Protein AF-A0A3N7GC23-F1 (afdb_monomer_lite)

pLDDT: mean 81.62, std 17.65, range [43.09, 97.31]

Structure (mmCIF, N/CA/C/O backbone):
data_AF-A0A3N7GC23-F1
#
_entry.id   AF-A0A3N7GC23-F1
#
loop_
_atom_site.group_PDB
_atom_site.id
_atom_site.type_symbol
_atom_site.label_atom_id
_atom_site.label_alt_id
_atom_site.label_comp_id
_atom_site.label_asym_id
_atom_site.label_entity_id
_atom_site.label_seq_id
_atom_site.pdbx_PDB_ins_code
_atom_site.Cartn_x
_atom_site.Cartn_y
_atom_site.Cartn_z
_atom_site.occupancy
_atom_site.B_iso_or_equiv
_atom_site.auth_seq_id
_atom_site.auth_comp_id
_atom_site.auth_asym_id
_atom_site.auth_atom_id
_atom_site.pdbx_PDB_model_num
ATOM 1 N N . MET A 1 1 ? -6.711 -13.121 10.622 1.00 68.50 1 MET A N 1
ATOM 2 C CA . MET A 1 1 ? -6.015 -11.832 10.385 1.00 68.50 1 MET A CA 1
ATOM 3 C C . MET A 1 1 ? -6.660 -10.774 11.269 1.00 68.50 1 MET A C 1
ATOM 5 O O . MET A 1 1 ? -7.871 -10.852 11.424 1.00 68.50 1 MET A O 1
ATOM 9 N N . GLY A 1 2 ? -5.891 -9.854 11.863 1.00 83.62 2 GLY A N 1
ATOM 10 C CA . GLY A 1 2 ? -6.412 -8.803 12.748 1.00 83.62 2 GLY A CA 1
ATOM 11 C C . GLY A 1 2 ? -6.213 -7.377 12.216 1.00 83.62 2 GLY A C 1
ATOM 12 O O . GLY A 1 2 ? -5.555 -7.157 11.194 1.00 83.62 2 GLY A O 1
ATOM 13 N N . ILE A 1 3 ? -6.814 -6.404 12.910 1.00 87.88 3 ILE A N 1
ATOM 14 C CA . ILE A 1 3 ? -6.820 -4.968 12.562 1.00 87.88 3 ILE A CA 1
ATOM 15 C C . ILE A 1 3 ? -5.409 -4.366 12.489 1.00 87.88 3 ILE A C 1
ATOM 17 O O . ILE A 1 3 ? -5.151 -3.469 11.690 1.00 87.88 3 ILE A O 1
ATOM 21 N N . GLU A 1 4 ? -4.475 -4.909 13.267 1.00 89.88 4 GLU A N 1
ATOM 22 C CA . GLU A 1 4 ? -3.071 -4.507 13.344 1.00 89.88 4 GLU A CA 1
ATOM 23 C C . GLU A 1 4 ? -2.306 -4.714 12.029 1.00 89.88 4 GLU A C 1
ATOM 25 O O . GLU A 1 4 ? -1.248 -4.127 11.820 1.00 89.88 4 GLU A O 1
ATOM 30 N N . ARG A 1 5 ? -2.845 -5.530 11.116 1.00 89.94 5 ARG A N 1
ATOM 31 C CA . ARG A 1 5 ? -2.234 -5.826 9.814 1.00 89.94 5 ARG A CA 1
ATOM 32 C C . ARG A 1 5 ? -2.570 -4.799 8.738 1.00 89.94 5 ARG A C 1
ATOM 34 O O . ARG A 1 5 ? -1.853 -4.739 7.743 1.00 89.94 5 ARG A O 1
ATOM 41 N N . ILE A 1 6 ? -3.621 -4.000 8.923 1.00 92.75 6 ILE A N 1
ATOM 42 C CA . ILE A 1 6 ? -4.127 -3.097 7.882 1.00 92.75 6 ILE A CA 1
ATOM 43 C C . ILE A 1 6 ? -3.084 -2.027 7.537 1.00 92.75 6 ILE A C 1
ATOM 45 O O . ILE A 1 6 ? -2.678 -1.923 6.377 1.00 92.75 6 ILE A O 1
ATOM 49 N N . ARG A 1 7 ? -2.598 -1.298 8.551 1.00 92.62 7 ARG A N 1
ATOM 50 C CA . ARG A 1 7 ? -1.632 -0.204 8.381 1.00 92.62 7 ARG A CA 1
ATOM 51 C C . ARG A 1 7 ? -0.300 -0.678 7.777 1.00 92.62 7 ARG A C 1
ATOM 53 O O . ARG A 1 7 ? 0.085 -0.141 6.741 1.00 92.62 7 ARG A O 1
ATOM 60 N N . PRO A 1 8 ? 0.354 -1.745 8.290 1.00 93.56 8 PRO A N 1
ATOM 61 C CA . PRO A 1 8 ? 1.572 -2.271 7.670 1.00 93.56 8 PRO A CA 1
ATOM 62 C C . PRO A 1 8 ? 1.392 -2.705 6.209 1.00 93.56 8 PRO A C 1
ATOM 64 O O . PRO A 1 8 ? 2.281 -2.494 5.387 1.00 93.56 8 PRO A O 1
ATOM 67 N N . MET A 1 9 ? 0.244 -3.300 5.856 1.00 94.31 9 MET A N 1
ATOM 68 C CA . MET A 1 9 ? -0.037 -3.710 4.474 1.00 94.31 9 MET A CA 1
ATOM 69 C C . MET A 1 9 ? -0.219 -2.501 3.547 1.00 9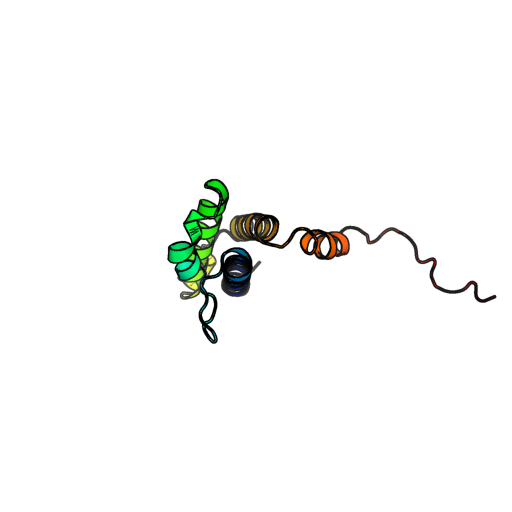4.31 9 MET A C 1
ATOM 71 O O . MET A 1 9 ? 0.226 -2.540 2.398 1.00 94.31 9 MET A O 1
ATOM 75 N N . ALA A 1 10 ? -0.857 -1.431 4.027 1.00 94.94 10 ALA A N 1
ATOM 76 C CA . ALA A 1 10 ? -1.004 -0.187 3.280 1.00 94.94 10 ALA A CA 1
ATOM 77 C C . ALA A 1 10 ? 0.344 0.527 3.086 1.00 94.94 10 ALA A C 1
ATOM 79 O O . ALA A 1 10 ? 0.667 0.908 1.957 1.00 94.94 10 ALA A O 1
ATOM 80 N N . ASP A 1 11 ? 1.155 0.621 4.143 1.00 93.69 11 ASP A N 1
ATOM 81 C CA . ASP A 1 11 ? 2.493 1.223 4.114 1.00 93.69 11 ASP A CA 1
ATOM 82 C C . ASP A 1 11 ? 3.433 0.468 3.154 1.00 93.69 11 ASP A C 1
ATOM 84 O O . ASP A 1 11 ? 4.156 1.081 2.360 1.00 93.69 11 ASP A O 1
ATOM 88 N N . GLU A 1 12 ? 3.383 -0.871 3.143 1.00 93.44 12 GLU A N 1
ATOM 89 C CA . GLU A 1 12 ? 4.151 -1.683 2.193 1.00 93.44 12 GLU A CA 1
ATOM 90 C C . GLU A 1 12 ? 3.760 -1.354 0.745 1.00 93.44 12 GLU A C 1
ATOM 92 O O . GLU A 1 12 ? 4.623 -1.070 -0.086 1.00 93.44 12 GLU A O 1
ATOM 97 N N . VAL A 1 13 ? 2.463 -1.325 0.423 1.00 94.69 13 VAL A N 1
ATOM 98 C CA . VAL A 1 13 ? 2.011 -0.970 -0.931 1.00 94.69 13 VAL A CA 1
ATOM 99 C C . VAL A 1 13 ? 2.411 0.463 -1.286 1.00 94.69 13 VAL A C 1
ATOM 101 O O . VAL A 1 13 ? 2.865 0.699 -2.407 1.00 94.69 13 VAL A O 1
ATOM 104 N N . ALA A 1 14 ? 2.296 1.414 -0.356 1.00 94.00 14 ALA A N 1
ATOM 105 C CA . ALA A 1 14 ? 2.684 2.804 -0.575 1.00 94.00 14 ALA A CA 1
ATOM 106 C C . ALA A 1 14 ? 4.183 2.933 -0.890 1.00 94.00 14 ALA A C 1
ATOM 108 O O . ALA A 1 14 ? 4.560 3.614 -1.849 1.00 94.00 14 ALA A O 1
ATOM 109 N N . SER A 1 15 ? 5.034 2.232 -0.136 1.00 91.06 15 SER A N 1
ATOM 110 C CA . SER A 1 15 ? 6.481 2.200 -0.372 1.00 91.06 15 SER A CA 1
ATOM 111 C C . SER A 1 15 ? 6.837 1.553 -1.713 1.00 91.06 15 SER A C 1
ATOM 113 O O . SER A 1 15 ? 7.660 2.089 -2.453 1.00 91.06 15 SER A O 1
ATOM 115 N N . LEU A 1 16 ? 6.156 0.470 -2.103 1.00 92.44 16 LEU A N 1
ATOM 116 C CA . LEU A 1 16 ? 6.342 -0.164 -3.409 1.00 92.44 16 LEU A CA 1
ATOM 117 C C . LEU A 1 16 ? 5.868 0.734 -4.560 1.00 92.44 16 LEU A C 1
ATOM 119 O O . LEU A 1 16 ? 6.536 0.827 -5.592 1.00 92.44 16 LEU A O 1
ATOM 123 N N . MET A 1 17 ? 4.743 1.434 -4.393 1.00 92.19 17 MET A N 1
ATOM 124 C CA . MET A 1 17 ? 4.288 2.442 -5.353 1.00 92.19 17 MET A CA 1
ATOM 125 C C . MET A 1 17 ? 5.315 3.563 -5.499 1.00 92.19 17 MET A C 1
ATOM 127 O O . MET A 1 17 ? 5.553 4.031 -6.610 1.00 92.19 17 MET A O 1
ATOM 131 N N . ALA A 1 18 ? 5.931 3.988 -4.399 1.00 91.31 18 ALA A N 1
ATOM 132 C CA . ALA A 1 18 ? 6.954 5.017 -4.422 1.00 91.31 18 ALA A CA 1
ATOM 133 C C . ALA A 1 18 ? 8.248 4.541 -5.077 1.00 91.31 18 ALA A C 1
ATOM 135 O O . ALA A 1 18 ? 8.819 5.274 -5.878 1.00 91.31 18 ALA A O 1
ATOM 136 N N . ALA A 1 19 ? 8.679 3.312 -4.795 1.00 88.81 19 ALA A N 1
ATOM 137 C CA . ALA A 1 19 ? 9.845 2.712 -5.427 1.00 88.81 19 ALA A CA 1
ATOM 138 C C . ALA A 1 19 ? 9.651 2.564 -6.944 1.00 88.81 19 ALA A C 1
ATOM 140 O O . ALA A 1 19 ? 10.566 2.835 -7.715 1.00 88.81 19 ALA A O 1
ATOM 141 N N . ARG A 1 20 ? 8.447 2.173 -7.384 1.00 88.00 20 ARG A N 1
ATOM 142 C CA . ARG A 1 20 ? 8.159 1.926 -8.803 1.00 88.00 20 ARG A CA 1
ATOM 143 C C . ARG A 1 20 ? 7.835 3.188 -9.601 1.00 88.00 20 ARG A C 1
ATOM 145 O O . ARG A 1 20 ? 8.232 3.293 -10.756 1.00 88.00 20 ARG A O 1
ATOM 152 N N . PHE A 1 21 ? 7.065 4.110 -9.029 1.00 89.81 21 PHE A N 1
ATOM 153 C CA . PHE A 1 21 ? 6.529 5.279 -9.742 1.00 89.81 21 PHE A CA 1
ATOM 154 C C . PHE A 1 21 ? 7.127 6.612 -9.274 1.00 89.81 21 PHE A C 1
ATOM 156 O O . PHE A 1 21 ? 6.790 7.666 -9.821 1.00 89.81 21 PHE A O 1
ATOM 163 N N . GLY A 1 22 ? 7.973 6.596 -8.244 1.00 86.94 22 GLY A N 1
ATOM 164 C CA . GLY A 1 22 ? 8.503 7.796 -7.606 1.00 86.94 22 GLY A CA 1
ATOM 165 C C . GLY A 1 22 ? 7.428 8.642 -6.915 1.00 86.94 22 GLY A C 1
ATOM 166 O O . GLY A 1 22 ? 6.245 8.306 -6.858 1.00 86.94 22 GLY A O 1
ATOM 167 N N . GLY A 1 23 ? 7.821 9.824 -6.435 1.00 78.69 23 GLY A N 1
ATOM 168 C CA . GLY A 1 23 ? 6.896 10.822 -5.876 1.00 78.69 23 GLY A CA 1
ATOM 169 C C . GLY A 1 23 ? 6.912 10.978 -4.354 1.00 78.69 23 GLY A C 1
ATOM 170 O O . GLY A 1 23 ? 6.154 11.808 -3.844 1.00 78.69 23 GLY A O 1
ATOM 171 N N . LEU A 1 24 ? 7.790 10.259 -3.648 1.00 78.81 24 LEU A N 1
ATOM 172 C CA . LEU A 1 24 ? 8.156 10.603 -2.273 1.00 78.81 24 LEU A CA 1
ATOM 173 C C . LEU A 1 24 ? 9.283 11.629 -2.264 1.00 78.81 24 LEU A C 1
ATOM 175 O O . LEU A 1 24 ? 10.239 11.533 -3.035 1.00 78.81 24 LEU A O 1
ATOM 179 N N . ARG A 1 25 ? 9.158 12.618 -1.379 1.00 73.44 25 ARG A N 1
ATOM 180 C CA . ARG A 1 25 ? 10.250 13.538 -1.050 1.00 73.44 25 ARG A CA 1
ATOM 181 C C . ARG A 1 25 ? 11.168 12.880 -0.018 1.00 73.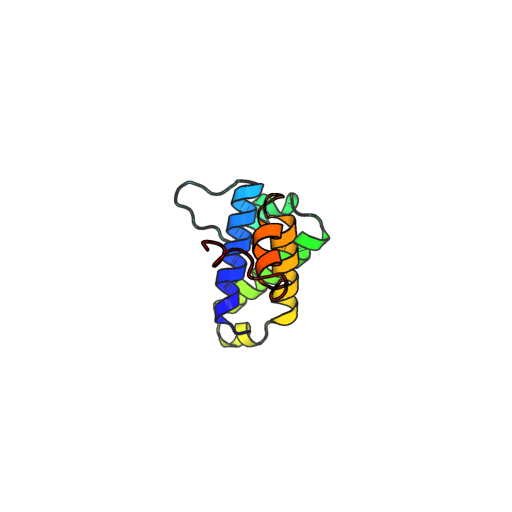44 25 ARG A C 1
ATOM 183 O O . ARG A 1 25 ? 10.730 12.025 0.749 1.00 73.44 25 ARG A O 1
ATOM 190 N N . ARG A 1 26 ? 12.440 13.284 0.017 1.00 70.25 26 ARG A N 1
ATOM 191 C CA . ARG A 1 26 ? 13.396 12.808 1.029 1.00 70.25 26 ARG A CA 1
ATOM 192 C C . ARG A 1 26 ? 12.836 13.090 2.433 1.00 70.25 26 ARG A C 1
ATOM 194 O O . ARG A 1 26 ? 12.423 14.214 2.696 1.00 70.25 26 ARG A O 1
ATOM 201 N N . GLY A 1 27 ? 12.789 12.067 3.290 1.00 72.00 27 GLY A N 1
ATOM 202 C CA . GLY A 1 27 ? 12.236 12.157 4.650 1.00 72.00 27 GLY A CA 1
ATOM 203 C C . GLY A 1 27 ? 10.706 12.077 4.753 1.00 72.00 27 GLY A C 1
ATOM 204 O O . GLY A 1 27 ? 10.172 12.207 5.848 1.00 72.00 27 GLY A O 1
ATOM 205 N N . GLN A 1 28 ? 9.985 11.868 3.646 1.00 75.88 28 GLN A N 1
ATOM 206 C CA . GLN A 1 28 ? 8.528 11.727 3.664 1.00 75.88 28 GLN A CA 1
ATOM 207 C C . GLN A 1 28 ? 8.115 10.253 3.778 1.00 75.88 28 GLN A C 1
ATOM 209 O O . GLN A 1 28 ? 8.489 9.440 2.933 1.00 75.88 28 GLN A O 1
ATOM 214 N N . GLN A 1 29 ? 7.297 9.933 4.786 1.00 76.38 29 GLN A N 1
ATOM 215 C CA . GLN A 1 29 ? 6.665 8.618 4.929 1.00 76.38 29 GLN A CA 1
ATOM 216 C C . GLN A 1 29 ? 5.721 8.356 3.744 1.00 76.38 29 GLN A C 1
ATOM 218 O O . GLN A 1 29 ? 4.987 9.251 3.308 1.00 76.38 29 GLN A O 1
ATOM 223 N N . ALA A 1 30 ? 5.739 7.131 3.221 1.00 80.38 30 ALA A N 1
ATOM 224 C CA . ALA A 1 30 ? 4.834 6.720 2.160 1.00 80.38 30 ALA A CA 1
ATOM 225 C C . ALA A 1 30 ? 3.427 6.491 2.721 1.00 80.38 30 ALA A C 1
ATOM 227 O O . ALA A 1 30 ? 3.223 5.567 3.494 1.00 80.38 30 ALA A O 1
ATOM 228 N N . ASP A 1 31 ? 2.470 7.316 2.305 1.00 90.69 31 ASP A N 1
ATOM 229 C CA . ASP A 1 31 ? 1.051 7.153 2.623 1.00 90.69 31 ASP A CA 1
ATOM 230 C C . ASP A 1 31 ? 0.288 6.662 1.383 1.00 90.69 31 ASP A C 1
ATOM 232 O O . ASP A 1 31 ? 0.441 7.219 0.286 1.00 90.69 31 ASP A O 1
ATOM 236 N N . LEU A 1 32 ? -0.521 5.610 1.539 1.00 91.75 32 LEU A N 1
ATOM 237 C CA . LEU A 1 32 ? -1.178 4.940 0.416 1.00 91.75 32 LEU A CA 1
ATOM 238 C C . LEU A 1 32 ? -2.186 5.858 -0.284 1.00 91.75 32 LEU A C 1
ATOM 240 O O . LEU A 1 32 ? -2.234 5.893 -1.517 1.00 91.75 32 LEU A O 1
ATOM 244 N N . GLU A 1 33 ? -2.954 6.642 0.472 1.00 94.12 33 GLU A N 1
ATOM 245 C CA . GLU A 1 33 ? -3.926 7.586 -0.084 1.00 94.12 33 GLU A CA 1
ATOM 246 C C . GLU A 1 33 ? -3.228 8.680 -0.908 1.00 94.12 33 GLU A C 1
ATOM 248 O O . GLU A 1 33 ? -3.581 8.940 -2.067 1.00 94.12 33 GLU A O 1
ATOM 253 N N . SER A 1 34 ? -2.157 9.257 -0.364 1.00 92.81 34 SER A N 1
ATOM 254 C CA . SER A 1 34 ? -1.318 10.243 -1.047 1.00 92.81 34 SER A CA 1
ATOM 255 C C . SER A 1 34 ? -0.672 9.688 -2.318 1.00 92.81 34 SER A C 1
ATOM 257 O O . SER A 1 34 ? -0.641 10.371 -3.351 1.00 92.81 34 SER A O 1
ATOM 259 N N . MET A 1 35 ? -0.172 8.451 -2.273 1.00 93.25 35 MET A N 1
ATOM 260 C CA . MET A 1 35 ? 0.413 7.771 -3.429 1.00 93.25 35 MET A CA 1
ATOM 261 C C . MET A 1 35 ? -0.634 7.452 -4.492 1.00 93.25 35 MET A C 1
ATOM 263 O O . MET A 1 35 ? -0.363 7.620 -5.681 1.00 93.25 35 MET A O 1
ATOM 267 N N . LEU A 1 36 ? -1.852 7.077 -4.107 1.00 94.44 36 LEU A N 1
ATOM 268 C CA . LEU A 1 36 ? -2.942 6.869 -5.058 1.00 94.44 36 LEU A CA 1
ATOM 269 C C . LEU A 1 36 ? -3.381 8.161 -5.730 1.00 94.44 36 LEU A C 1
ATOM 271 O O . LEU A 1 36 ? -3.600 8.164 -6.943 1.00 94.44 36 LEU A O 1
ATOM 275 N N . ARG A 1 37 ? -3.455 9.263 -4.982 1.00 92.88 37 ARG A N 1
ATOM 276 C CA . ARG A 1 37 ? -3.791 10.572 -5.547 1.00 92.88 37 ARG A CA 1
ATOM 277 C C . ARG A 1 37 ? -2.749 11.033 -6.566 1.00 92.88 37 ARG A C 1
ATOM 279 O O . ARG A 1 37 ? -3.113 11.498 -7.639 1.00 92.88 37 ARG A O 1
ATOM 286 N N . LYS A 1 38 ? -1.458 10.888 -6.249 1.00 91.44 38 LYS A N 1
ATOM 287 C CA . LYS A 1 38 ? -0.356 11.369 -7.103 1.00 91.44 38 LYS A CA 1
ATOM 288 C C . LYS A 1 38 ? -0.001 10.409 -8.242 1.00 91.44 38 LYS A C 1
ATOM 290 O O . LYS A 1 38 ? 0.378 10.850 -9.322 1.00 91.44 38 LYS A O 1
ATOM 295 N N . ARG A 1 39 ? -0.052 9.097 -7.988 1.00 92.19 39 ARG A N 1
ATOM 296 C CA . ARG A 1 39 ? 0.513 8.042 -8.853 1.00 92.19 39 ARG A CA 1
ATOM 297 C C . ARG A 1 39 ? -0.461 6.919 -9.196 1.00 92.19 39 ARG A C 1
ATOM 299 O O . ARG A 1 39 ? -0.114 6.041 -9.980 1.00 92.19 39 ARG A O 1
ATOM 306 N N . GLY A 1 40 ? -1.698 6.950 -8.703 1.00 92.00 40 GLY A N 1
ATOM 307 C CA . GLY A 1 40 ? -2.699 5.922 -9.006 1.00 92.00 40 GLY A CA 1
ATOM 308 C C . GLY A 1 40 ? -3.000 5.778 -10.502 1.00 92.00 40 GLY A C 1
ATOM 309 O O . GLY A 1 40 ? -3.396 4.699 -10.938 1.00 92.00 40 GLY A O 1
ATOM 310 N N . GLY A 1 41 ? -2.758 6.823 -11.305 1.00 93.75 41 GLY A N 1
ATOM 311 C CA . GLY A 1 41 ? -2.862 6.795 -12.768 1.00 93.75 41 GLY A CA 1
ATOM 312 C C . GLY A 1 41 ? -1.978 5.742 -13.450 1.00 93.75 41 GLY A C 1
ATOM 313 O O . GLY A 1 41 ? -2.397 5.175 -14.456 1.00 93.75 41 GLY A O 1
ATOM 314 N N . ALA A 1 42 ? -0.820 5.419 -12.866 1.00 92.31 42 ALA A N 1
ATOM 315 C CA . ALA A 1 42 ? 0.113 4.413 -13.384 1.00 92.31 42 ALA A CA 1
ATOM 316 C C . ALA A 1 42 ? -0.296 2.965 -13.046 1.00 92.31 42 ALA A C 1
ATOM 318 O O . ALA A 1 42 ? 0.268 2.009 -13.580 1.00 92.31 42 ALA A O 1
ATOM 319 N N . LEU A 1 43 ? -1.282 2.778 -12.158 1.00 93.88 43 LEU A N 1
ATOM 320 C CA . LEU A 1 43 ? -1.834 1.459 -11.862 1.00 93.88 43 LEU A CA 1
ATOM 321 C C . LEU A 1 43 ? -2.857 1.044 -12.931 1.00 93.88 43 LEU A C 1
ATOM 323 O O . LEU A 1 43 ? -3.742 1.847 -13.268 1.00 93.88 43 LEU A O 1
ATOM 327 N N . PRO A 1 44 ? -2.835 -0.230 -13.374 1.00 95.81 44 PRO A N 1
ATOM 328 C CA . PRO A 1 44 ? -3.913 -0.828 -14.148 1.00 95.81 44 PRO A CA 1
ATOM 329 C C .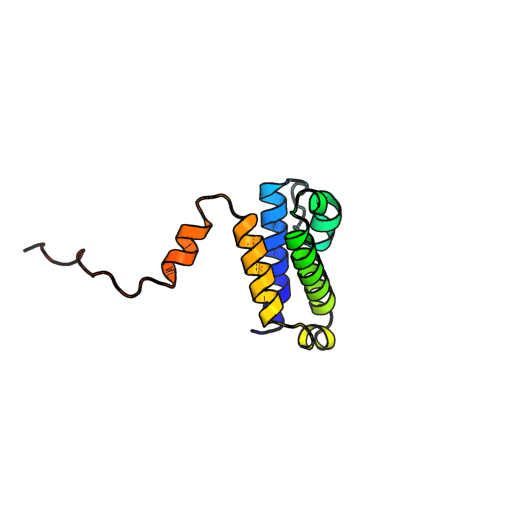 PRO A 1 44 ? -5.265 -0.644 -13.456 1.00 95.81 44 PRO A C 1
ATOM 331 O O . PRO A 1 44 ? -5.369 -0.684 -12.228 1.00 95.81 44 PRO A O 1
ATOM 334 N N . ARG A 1 45 ? -6.332 -0.485 -14.245 1.00 94.50 45 ARG A N 1
ATOM 335 C CA . ARG A 1 45 ? -7.664 -0.096 -13.743 1.00 94.50 45 ARG A CA 1
ATOM 336 C C . ARG A 1 45 ? -8.202 -1.023 -12.645 1.00 94.50 45 ARG A C 1
ATOM 338 O O . ARG A 1 45 ? -8.836 -0.545 -11.709 1.00 94.50 45 ARG A O 1
ATOM 345 N N . ARG A 1 46 ? -7.925 -2.329 -12.747 1.00 93.75 46 ARG A N 1
ATOM 346 C CA . ARG A 1 46 ? -8.299 -3.342 -11.743 1.00 93.75 46 ARG A CA 1
ATOM 347 C C . ARG A 1 46 ? -7.523 -3.157 -10.437 1.00 93.75 46 ARG A C 1
ATOM 349 O O . ARG A 1 46 ? -8.135 -3.004 -9.391 1.00 93.75 46 ARG A O 1
ATOM 356 N N . LEU A 1 47 ? -6.196 -3.055 -10.510 1.00 95.94 47 LEU A N 1
ATOM 357 C CA . LEU A 1 47 ? -5.337 -2.863 -9.335 1.00 95.94 47 LEU A CA 1
ATOM 358 C C . LEU A 1 47 ? -5.576 -1.518 -8.648 1.00 95.94 47 LEU A C 1
ATOM 360 O O . LEU A 1 47 ? -5.528 -1.425 -7.429 1.00 95.94 47 LEU A O 1
ATOM 364 N N . ARG A 1 48 ? -5.926 -0.479 -9.410 1.00 96.06 48 ARG A N 1
ATOM 365 C CA . ARG A 1 48 ? -6.327 0.812 -8.844 1.00 96.06 48 ARG A CA 1
ATOM 366 C C . ARG A 1 48 ? -7.567 0.695 -7.951 1.00 96.06 48 ARG A C 1
ATOM 368 O O . ARG A 1 48 ? -7.662 1.422 -6.969 1.00 96.06 48 ARG A O 1
ATOM 375 N N . ARG A 1 49 ? -8.517 -0.194 -8.275 1.00 96.62 49 ARG A N 1
ATOM 376 C CA . ARG A 1 49 ? -9.689 -0.456 -7.417 1.00 96.62 49 ARG A CA 1
ATOM 377 C C . ARG A 1 49 ? -9.283 -1.162 -6.127 1.00 96.62 49 ARG A C 1
ATOM 379 O O . ARG A 1 49 ? -9.739 -0.745 -5.070 1.00 96.62 49 ARG A O 1
ATOM 386 N N . GLU A 1 50 ? -8.394 -2.149 -6.211 1.00 97.31 50 GLU A N 1
ATOM 387 C CA . GLU A 1 50 ? -7.867 -2.842 -5.026 1.00 97.31 50 GLU A CA 1
ATOM 388 C C . GLU A 1 50 ? -7.088 -1.897 -4.108 1.00 97.31 50 GLU A C 1
ATOM 390 O O . GLU A 1 50 ? -7.291 -1.895 -2.898 1.00 97.31 50 GLU A O 1
ATOM 395 N N . ALA A 1 51 ? -6.265 -1.017 -4.680 1.00 96.50 51 ALA A N 1
ATOM 396 C CA . ALA A 1 51 ? -5.518 -0.042 -3.896 1.00 96.50 51 ALA A CA 1
ATOM 397 C C . ALA A 1 51 ? -6.441 0.971 -3.205 1.00 96.50 51 ALA A C 1
ATOM 399 O O . ALA A 1 51 ? -6.209 1.318 -2.054 1.00 96.50 51 ALA A O 1
ATOM 400 N N . ARG A 1 52 ? -7.521 1.411 -3.869 1.00 97.12 52 ARG A N 1
ATOM 401 C CA . ARG A 1 52 ? -8.541 2.270 -3.238 1.00 97.12 52 ARG A CA 1
ATOM 402 C C . ARG A 1 52 ? -9.249 1.574 -2.083 1.00 97.12 52 ARG A C 1
ATOM 404 O O . ARG A 1 52 ? -9.479 2.208 -1.064 1.00 97.12 52 ARG A O 1
ATOM 411 N N . PHE A 1 53 ? -9.580 0.293 -2.240 1.00 97.19 53 PHE A N 1
ATOM 412 C CA . PHE A 1 53 ? -10.150 -0.498 -1.153 1.00 97.19 53 PHE A CA 1
ATOM 413 C C . PHE A 1 53 ? -9.183 -0.590 0.037 1.00 97.19 53 PHE A C 1
ATOM 415 O O . PHE A 1 53 ? -9.595 -0.351 1.166 1.00 97.19 53 PHE A O 1
ATOM 422 N N . MET A 1 54 ? -7.896 -0.858 -0.209 1.00 96.56 54 MET A N 1
ATOM 423 C CA . MET A 1 54 ? -6.884 -0.876 0.853 1.00 96.56 54 MET A CA 1
ATOM 424 C C . MET A 1 54 ? -6.697 0.486 1.529 1.00 96.56 54 MET A C 1
ATOM 426 O O . MET A 1 54 ? -6.574 0.533 2.746 1.00 96.56 54 MET A O 1
ATOM 430 N N . ALA A 1 55 ? -6.699 1.582 0.767 1.00 96.12 55 ALA A N 1
ATOM 431 C CA . ALA A 1 55 ? -6.610 2.927 1.333 1.00 96.12 55 ALA A CA 1
ATOM 432 C C . ALA A 1 55 ? -7.818 3.244 2.222 1.00 96.12 55 ALA A C 1
ATOM 434 O O . ALA A 1 55 ? -7.659 3.836 3.281 1.00 96.12 55 ALA A O 1
ATOM 435 N N . GLU A 1 56 ? -9.016 2.805 1.831 1.00 95.31 56 GLU A N 1
ATOM 436 C CA . GLU A 1 56 ? -10.195 2.965 2.678 1.00 95.31 56 GLU A CA 1
ATOM 437 C C . GLU A 1 56 ? -10.102 2.135 3.961 1.00 95.31 56 GLU A C 1
ATOM 439 O O . GLU A 1 56 ? -10.358 2.644 5.051 1.00 95.31 56 GLU A O 1
ATOM 444 N N . ALA A 1 57 ? -9.667 0.878 3.853 1.00 94.62 57 ALA A N 1
ATOM 445 C CA . ALA A 1 57 ? -9.434 0.039 5.022 1.00 94.62 57 ALA A CA 1
ATOM 446 C C . ALA A 1 57 ? -8.412 0.673 5.983 1.00 94.62 57 ALA A C 1
ATOM 448 O O . ALA A 1 57 ? -8.617 0.648 7.194 1.00 94.62 57 ALA A O 1
ATOM 449 N N . ASP A 1 58 ? -7.347 1.282 5.455 1.00 93.81 58 ASP A N 1
ATOM 450 C CA . ASP A 1 58 ? -6.338 1.991 6.245 1.00 93.81 58 ASP A CA 1
ATOM 451 C C . ASP A 1 58 ? -6.904 3.223 6.969 1.00 93.81 58 ASP A C 1
ATOM 453 O O . ASP A 1 58 ? -6.639 3.423 8.154 1.00 93.81 58 ASP A O 1
ATOM 457 N N . ARG A 1 59 ? -7.783 3.997 6.319 1.00 92.31 59 ARG A N 1
ATOM 458 C CA . ARG A 1 59 ? -8.516 5.084 6.994 1.00 92.31 59 ARG A CA 1
ATOM 459 C C . ARG A 1 59 ? -9.398 4.558 8.124 1.00 92.31 59 ARG A C 1
ATOM 461 O O . ARG A 1 59 ? -9.402 5.120 9.219 1.00 92.31 59 ARG A O 1
ATOM 468 N N . MET A 1 60 ? -10.107 3.454 7.888 1.00 91.38 60 MET A N 1
ATOM 469 C CA . MET A 1 60 ? -10.931 2.793 8.907 1.00 91.38 60 MET A CA 1
ATOM 470 C C . MET A 1 60 ? -10.091 2.242 10.067 1.00 91.38 60 MET A C 1
ATOM 472 O O . MET A 1 60 ? -10.585 2.193 11.192 1.00 91.38 60 MET A O 1
ATOM 476 N N . ALA A 1 61 ? -8.824 1.877 9.836 1.00 88.69 61 ALA A N 1
ATOM 477 C CA . ALA A 1 61 ? -7.909 1.406 10.879 1.00 88.69 61 ALA A CA 1
ATOM 478 C C . ALA A 1 61 ? -7.627 2.467 11.959 1.00 88.69 61 ALA A C 1
ATOM 480 O O . ALA A 1 61 ? -7.339 2.105 13.099 1.00 88.69 61 ALA A O 1
ATOM 481 N N . GLY A 1 62 ? -7.804 3.758 11.647 1.00 87.44 62 GLY A N 1
ATOM 482 C CA . GLY A 1 62 ? -7.761 4.844 12.633 1.00 87.44 62 GLY A CA 1
ATOM 483 C C . GLY A 1 62 ? -8.868 4.770 13.695 1.00 87.44 62 GLY A C 1
ATOM 484 O O . GLY A 1 62 ? -8.765 5.411 14.738 1.00 87.44 62 GLY A O 1
ATOM 485 N N . GLN A 1 63 ? -9.917 3.972 13.465 1.00 88.88 63 GLN A N 1
ATOM 486 C CA . GLN A 1 63 ? -11.004 3.737 14.413 1.00 88.88 63 GLN A CA 1
ATOM 487 C C . GLN A 1 63 ? -11.232 2.233 14.603 1.00 88.88 63 GLN A C 1
ATOM 489 O O . GLN A 1 63 ? -11.813 1.558 13.755 1.00 88.88 63 GLN A O 1
ATOM 494 N N . ALA A 1 64 ? -10.859 1.698 15.770 1.00 82.19 64 ALA A N 1
ATOM 495 C CA . ALA A 1 64 ? -10.878 0.254 16.034 1.00 82.19 64 ALA A CA 1
ATOM 496 C C . ALA A 1 64 ? -12.236 -0.429 15.769 1.00 82.19 64 ALA A C 1
ATOM 498 O O . ALA A 1 64 ? -12.272 -1.594 15.380 1.00 82.19 64 ALA A O 1
ATOM 499 N N . LYS A 1 65 ? -13.361 0.275 15.962 1.00 87.88 65 LYS A N 1
ATOM 500 C CA . LYS A 1 65 ? -14.703 -0.261 15.681 1.00 87.88 65 LYS A CA 1
ATOM 501 C C . LYS A 1 65 ? -14.951 -0.451 14.181 1.00 87.88 65 LYS A C 1
ATOM 503 O O . LYS A 1 65 ? -15.516 -1.471 13.799 1.00 87.88 65 LYS A O 1
ATOM 508 N N . LEU A 1 66 ? -14.509 0.495 13.352 1.00 86.44 66 LEU A N 1
ATOM 509 C CA . LEU A 1 66 ? -14.630 0.416 11.895 1.00 86.44 66 LEU A CA 1
ATOM 510 C C . LEU A 1 66 ? -13.647 -0.600 11.319 1.00 86.44 66 LEU A C 1
ATOM 512 O O . LEU A 1 66 ? -14.023 -1.409 10.482 1.00 86.44 66 LEU A O 1
ATOM 516 N N . ALA A 1 67 ? -12.417 -0.635 11.831 1.00 84.69 67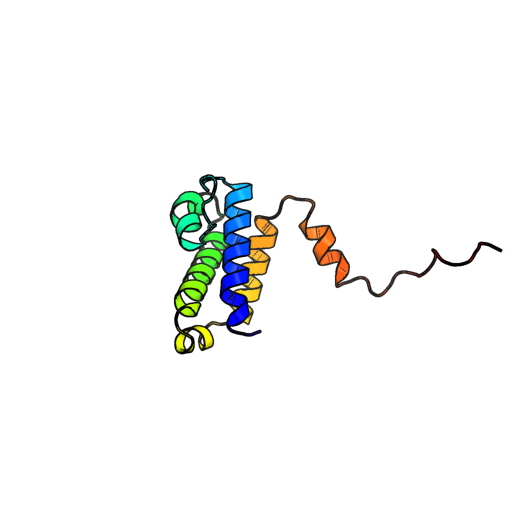 ALA A N 1
ATOM 517 C CA . ALA A 1 67 ? -11.391 -1.583 11.403 1.00 84.69 67 ALA A CA 1
ATOM 518 C C . ALA A 1 67 ? -11.857 -3.052 11.462 1.00 84.69 67 ALA A C 1
ATOM 520 O O . ALA A 1 67 ? -11.511 -3.853 10.599 1.00 84.69 67 ALA A O 1
ATOM 521 N N . ARG A 1 68 ? -12.688 -3.409 12.453 1.00 87.94 68 ARG A N 1
ATOM 522 C CA . ARG A 1 68 ? -13.263 -4.762 12.591 1.00 87.94 68 ARG A CA 1
ATOM 523 C C . ARG A 1 68 ? -14.270 -5.125 11.496 1.00 87.94 68 ARG A C 1
ATOM 525 O O . ARG A 1 68 ? -14.564 -6.301 11.332 1.00 87.94 68 ARG A O 1
ATOM 532 N N . GLN A 1 69 ? -14.812 -4.141 10.780 1.00 90.06 69 GLN A N 1
ATOM 533 C CA . GLN A 1 69 ? -15.766 -4.343 9.683 1.00 90.06 69 GLN A CA 1
ATOM 534 C C . GLN A 1 69 ? -15.071 -4.578 8.336 1.00 90.06 69 GLN A C 1
ATOM 536 O O . GLN A 1 69 ? -15.736 -4.861 7.341 1.00 90.06 69 GLN A O 1
ATOM 541 N N . VAL A 1 70 ? -13.743 -4.445 8.281 1.00 92.06 70 VAL A N 1
ATOM 542 C CA . VAL A 1 70 ? -12.972 -4.681 7.062 1.00 92.06 70 VAL A CA 1
ATOM 543 C C . VAL A 1 70 ? -12.982 -6.172 6.725 1.00 92.06 70 VAL A C 1
ATOM 545 O O . VAL A 1 70 ? -12.676 -7.021 7.558 1.00 92.06 70 VAL A O 1
ATOM 548 N N . ASP A 1 71 ? -13.280 -6.491 5.467 1.00 94.38 71 ASP A N 1
ATOM 549 C CA . ASP A 1 71 ? -13.097 -7.837 4.924 1.00 94.38 71 ASP A CA 1
ATOM 550 C C . ASP A 1 71 ? -11.593 -8.141 4.792 1.00 94.38 71 ASP A C 1
ATOM 552 O O . ASP A 1 71 ? -10.930 -7.730 3.831 1.00 94.38 71 ASP A O 1
ATOM 556 N N . PHE A 1 72 ? -11.047 -8.851 5.782 1.00 92.94 72 PHE A N 1
ATOM 557 C CA . PHE A 1 72 ? -9.628 -9.206 5.839 1.00 92.94 72 PHE A CA 1
ATOM 558 C C . PHE A 1 72 ? -9.195 -10.176 4.735 1.00 92.94 72 PHE A C 1
ATOM 560 O O . PHE A 1 72 ? -8.059 -10.096 4.267 1.00 92.94 72 PHE A O 1
ATOM 567 N N . GLU A 1 73 ? -10.087 -11.052 4.274 1.00 94.19 73 GLU A N 1
ATOM 568 C CA . GLU A 1 73 ? -9.792 -11.974 3.174 1.00 94.19 73 GLU A CA 1
ATOM 569 C C . GLU A 1 73 ? -9.629 -11.205 1.863 1.00 94.19 73 GLU A C 1
ATOM 571 O O . GLU A 1 73 ? -8.693 -11.426 1.086 1.00 94.19 73 GLU A O 1
ATOM 576 N N . ARG A 1 74 ? -10.502 -10.224 1.626 1.00 95.06 74 ARG A N 1
ATOM 577 C CA . ARG A 1 74 ? -10.351 -9.307 0.498 1.00 95.06 74 ARG A CA 1
ATOM 578 C C . ARG A 1 74 ? -9.109 -8.430 0.638 1.00 95.06 74 ARG A C 1
ATOM 580 O O . ARG A 1 74 ? -8.421 -8.234 -0.362 1.00 95.06 74 ARG A O 1
ATOM 587 N N . LEU A 1 75 ? -8.791 -7.950 1.842 1.00 95.44 75 LEU A N 1
ATOM 588 C CA . LEU A 1 75 ? -7.581 -7.162 2.111 1.00 95.44 75 LEU A CA 1
ATOM 589 C C . LEU A 1 75 ? -6.308 -7.939 1.762 1.00 95.44 75 LEU A C 1
ATOM 591 O O . LEU A 1 75 ? -5.435 -7.412 1.073 1.00 95.44 75 LEU A O 1
ATOM 595 N N . ALA A 1 76 ? -6.237 -9.212 2.155 1.00 94.75 76 ALA A N 1
ATOM 596 C CA . ALA A 1 76 ? -5.135 -10.104 1.816 1.00 94.75 76 ALA A CA 1
ATOM 597 C C . ALA A 1 76 ? -4.990 -10.302 0.301 1.00 94.75 76 ALA A C 1
ATOM 599 O O . ALA A 1 76 ? -3.888 -10.195 -0.243 1.00 94.75 76 ALA A O 1
ATOM 600 N N . ARG A 1 77 ? -6.102 -10.550 -0.404 1.00 95.62 77 ARG A N 1
ATOM 601 C CA . ARG A 1 77 ? -6.100 -10.707 -1.868 1.00 95.62 77 ARG A CA 1
ATOM 602 C C . ARG A 1 77 ? -5.679 -9.426 -2.587 1.00 95.62 77 ARG A C 1
ATOM 604 O O . ARG A 1 77 ? -4.867 -9.494 -3.509 1.00 95.62 77 ARG A O 1
ATOM 611 N N . ALA A 1 78 ? -6.195 -8.276 -2.155 1.00 96.06 78 ALA A N 1
ATOM 612 C CA . ALA A 1 78 ? -5.847 -6.966 -2.698 1.00 96.06 78 ALA A CA 1
ATOM 613 C C . ALA A 1 78 ? -4.348 -6.680 -2.531 1.00 96.06 78 ALA A C 1
ATOM 615 O O . ALA A 1 78 ? -3.663 -6.354 -3.503 1.00 96.06 78 ALA A O 1
ATOM 616 N N . HIS A 1 79 ? -3.818 -6.891 -1.323 1.00 96.00 79 HIS A N 1
ATOM 617 C CA . HIS A 1 79 ? -2.396 -6.728 -1.022 1.00 96.00 79 HIS A CA 1
ATOM 618 C C . HIS A 1 79 ? -1.521 -7.665 -1.855 1.00 96.00 79 HIS A C 1
ATOM 620 O O . HIS A 1 79 ? -0.564 -7.206 -2.478 1.00 96.00 79 HIS A O 1
ATOM 626 N N . LYS A 1 80 ? -1.881 -8.948 -1.973 1.00 94.81 80 LYS A N 1
ATOM 627 C CA . LYS A 1 80 ? -1.159 -9.907 -2.825 1.00 94.81 80 LYS A CA 1
ATOM 628 C C . LYS A 1 80 ? -1.153 -9.480 -4.296 1.00 94.81 80 LYS A C 1
ATOM 630 O O . LYS A 1 80 ? -0.116 -9.556 -4.952 1.00 94.81 80 LYS A O 1
ATOM 635 N N . ALA A 1 81 ? -2.285 -9.011 -4.819 1.00 95.00 81 ALA A N 1
ATOM 636 C CA . ALA A 1 81 ? -2.384 -8.544 -6.201 1.00 95.00 81 ALA A CA 1
ATOM 637 C C . ALA A 1 81 ? -1.516 -7.298 -6.451 1.00 95.00 81 ALA A C 1
ATOM 639 O O . ALA A 1 81 ? -0.831 -7.204 -7.471 1.00 95.00 81 ALA A O 1
ATOM 640 N N . LEU A 1 82 ? -1.514 -6.353 -5.508 1.00 94.81 82 LEU A N 1
ATOM 641 C CA . LEU A 1 82 ? -0.734 -5.119 -5.601 1.00 94.81 82 LEU A CA 1
ATOM 642 C C . LEU A 1 82 ? 0.762 -5.374 -5.456 1.00 94.81 82 LEU A C 1
ATOM 644 O O . LEU A 1 82 ? 1.534 -4.928 -6.300 1.00 94.81 82 LEU A O 1
ATOM 648 N N . THR A 1 83 ? 1.177 -6.124 -4.437 1.00 94.44 83 THR A N 1
ATOM 649 C CA . THR A 1 83 ? 2.588 -6.479 -4.233 1.00 94.44 83 THR A CA 1
ATOM 650 C C . THR A 1 83 ? 3.126 -7.318 -5.390 1.00 94.44 83 THR A C 1
ATOM 652 O O . THR A 1 83 ? 4.244 -7.073 -5.835 1.00 94.44 83 THR A O 1
ATOM 655 N N . GLY A 1 84 ? 2.326 -8.237 -5.944 1.00 92.12 84 GLY A N 1
ATOM 656 C CA . GLY A 1 84 ? 2.694 -9.027 -7.121 1.00 92.12 84 GLY A CA 1
ATOM 657 C C . GLY A 1 84 ? 2.960 -8.183 -8.371 1.00 92.12 84 GLY A C 1
ATOM 658 O O . GLY A 1 84 ? 3.868 -8.495 -9.133 1.00 92.12 84 GLY A O 1
ATOM 659 N N . TYR A 1 85 ? 2.214 -7.093 -8.566 1.00 91.06 85 TYR A N 1
ATOM 660 C CA . TYR A 1 85 ? 2.435 -6.170 -9.682 1.00 91.06 85 TYR A CA 1
ATOM 661 C C . TYR A 1 85 ? 3.558 -5.160 -9.420 1.00 91.06 85 TYR A C 1
ATOM 663 O O . TYR A 1 85 ? 4.311 -4.805 -10.328 1.00 91.06 85 TYR A O 1
ATOM 671 N N . LEU A 1 86 ? 3.642 -4.645 -8.191 1.00 90.75 86 LEU A N 1
ATOM 672 C CA . LEU A 1 86 ? 4.529 -3.535 -7.857 1.00 90.75 86 LEU A CA 1
ATOM 673 C C . LEU A 1 86 ? 5.965 -3.976 -7.583 1.00 90.75 86 LEU A C 1
ATOM 675 O O . LEU A 1 86 ? 6.880 -3.231 -7.939 1.00 90.75 86 LEU A O 1
ATOM 679 N N . ARG A 1 87 ? 6.177 -5.161 -6.990 1.00 87.06 87 ARG A N 1
ATOM 680 C CA . ARG A 1 87 ? 7.526 -5.669 -6.717 1.00 87.06 87 ARG A CA 1
ATOM 681 C C . ARG A 1 87 ? 8.312 -5.822 -8.028 1.00 87.06 87 ARG A C 1
ATOM 683 O O . ARG A 1 87 ? 7.748 -6.257 -9.034 1.00 87.06 87 ARG A O 1
ATOM 690 N N . PRO A 1 88 ? 9.610 -5.475 -8.041 1.00 73.88 88 PRO A N 1
ATOM 691 C CA . PRO A 1 88 ? 10.450 -5.708 -9.206 1.00 73.88 88 PRO A CA 1
ATOM 692 C C . PRO A 1 88 ? 10.492 -7.209 -9.524 1.00 73.88 88 PRO A C 1
ATOM 694 O O . PRO A 1 88 ? 10.571 -8.048 -8.616 1.00 73.88 88 PRO A O 1
ATOM 697 N N . LEU A 1 89 ? 10.404 -7.532 -10.818 1.00 56.12 89 LEU A N 1
ATOM 698 C CA . LEU A 1 89 ? 10.502 -8.892 -11.354 1.00 56.12 89 LEU A CA 1
ATOM 699 C C . LEU A 1 89 ? 11.819 -9.511 -10.852 1.00 56.12 89 LEU A C 1
ATOM 701 O O . LEU A 1 89 ? 12.891 -9.139 -11.310 1.00 56.12 89 LEU A O 1
ATOM 705 N N . GLY A 1 90 ? 11.741 -10.376 -9.836 1.00 53.06 90 GLY A N 1
ATOM 706 C CA . GLY A 1 90 ? 12.906 -10.989 -9.179 1.00 53.06 90 GLY A CA 1
ATOM 707 C C . GLY A 1 90 ? 12.848 -11.059 -7.645 1.00 53.06 90 GLY A C 1
ATOM 708 O O . GLY A 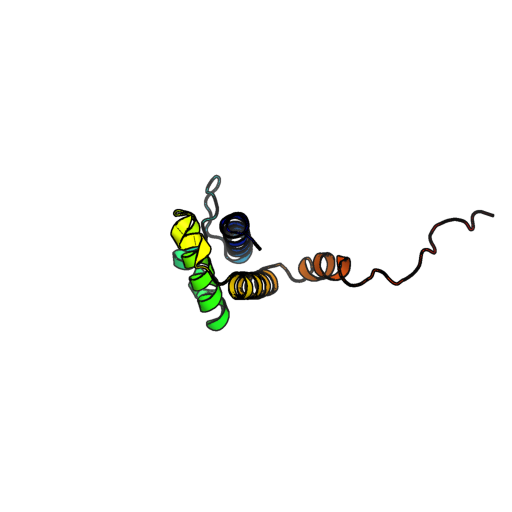1 90 ? 13.499 -11.923 -7.063 1.00 5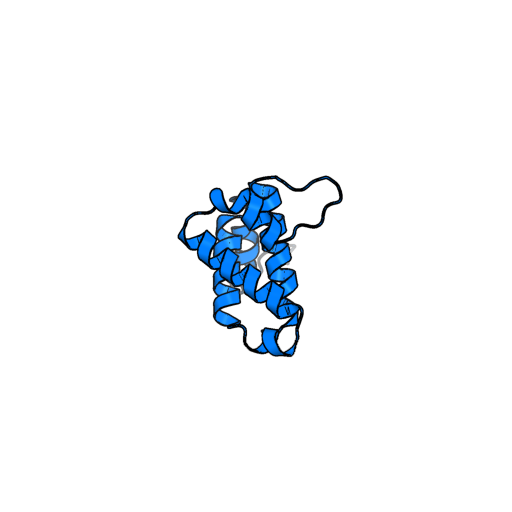3.06 90 GLY A O 1
ATOM 709 N N . GLN A 1 91 ? 12.048 -10.216 -6.972 1.00 54.38 91 GLN A N 1
ATOM 710 C CA . GLN A 1 91 ? 11.890 -10.275 -5.501 1.00 54.38 91 GLN A CA 1
ATOM 711 C C . GLN A 1 91 ? 10.691 -11.124 -5.041 1.00 54.38 91 GLN A C 1
ATOM 713 O O . GLN A 1 91 ? 10.731 -11.742 -3.979 1.00 54.38 91 GLN A O 1
ATOM 718 N N . GLY A 1 92 ? 9.616 -11.188 -5.836 1.00 50.53 92 GLY A N 1
ATOM 719 C CA . GLY A 1 92 ? 8.409 -11.955 -5.496 1.00 50.53 92 GLY A CA 1
ATOM 720 C C . GLY A 1 92 ? 8.606 -13.476 -5.504 1.00 50.53 92 GLY A C 1
ATOM 721 O O . GLY A 1 92 ? 8.049 -14.161 -4.649 1.00 50.53 92 GLY A O 1
ATOM 722 N N . SER A 1 93 ? 9.439 -13.996 -6.413 1.00 50.56 93 SER A N 1
ATOM 723 C CA . SER A 1 93 ? 9.737 -15.431 -6.529 1.00 50.56 93 SER A CA 1
ATOM 724 C C . SER A 1 93 ? 10.531 -15.969 -5.336 1.00 50.56 93 SER A C 1
ATOM 726 O O . SER A 1 93 ? 10.258 -17.072 -4.875 1.00 50.56 93 SER A O 1
ATOM 728 N N . ARG A 1 94 ? 11.450 -15.172 -4.772 1.00 52.69 94 ARG A N 1
ATOM 729 C CA . ARG A 1 94 ? 12.253 -15.561 -3.596 1.00 52.69 94 ARG A CA 1
ATOM 730 C C . ARG A 1 94 ? 11.426 -15.660 -2.310 1.00 52.69 94 ARG A C 1
ATOM 732 O O . ARG A 1 94 ? 11.709 -16.510 -1.478 1.00 52.69 94 ARG A O 1
ATOM 739 N N . LEU A 1 95 ? 10.394 -14.825 -2.157 1.00 53.06 95 LEU A N 1
ATOM 740 C CA . LEU A 1 95 ? 9.535 -14.815 -0.963 1.00 53.06 95 LEU A CA 1
ATOM 741 C C . LEU A 1 95 ? 8.344 -15.780 -1.061 1.00 53.06 95 LEU A C 1
ATOM 743 O O . LEU A 1 95 ? 7.893 -16.283 -0.039 1.00 53.06 95 LEU A O 1
ATOM 747 N N . GLN A 1 96 ? 7.842 -16.071 -2.267 1.00 49.34 96 GLN A N 1
ATOM 748 C CA . GLN A 1 96 ? 6.818 -17.110 -2.455 1.00 49.34 96 GLN A CA 1
ATOM 749 C C . GLN A 1 96 ? 7.412 -18.529 -2.440 1.00 49.34 96 GLN A C 1
ATOM 751 O O . GLN A 1 96 ? 6.738 -19.451 -1.991 1.00 49.34 96 GLN A O 1
ATOM 756 N N . GLY A 1 97 ? 8.678 -18.701 -2.845 1.00 43.09 97 GLY A N 1
ATOM 757 C CA . GLY A 1 97 ? 9.374 -19.995 -2.817 1.00 43.09 97 GLY A CA 1
ATOM 758 C C . GLY A 1 97 ? 9.670 -20.546 -1.415 1.00 43.09 97 GLY A C 1
ATOM 759 O O . GLY A 1 97 ? 9.919 -21.737 -1.277 1.00 43.09 97 GLY A O 1
ATOM 760 N N . GLY A 1 98 ? 9.597 -19.720 -0.363 1.00 46.44 98 GLY A N 1
ATOM 761 C CA . GLY A 1 98 ? 9.841 -20.164 1.017 1.00 46.44 98 GLY A CA 1
ATOM 762 C C . GLY A 1 98 ? 8.664 -20.891 1.681 1.00 46.44 98 GLY A C 1
ATOM 763 O O . GLY A 1 98 ? 8.871 -21.601 2.657 1.00 46.44 98 GLY A O 1
ATOM 764 N N . ALA A 1 99 ? 7.438 -20.743 1.164 1.00 49.25 99 ALA A N 1
ATOM 765 C CA . ALA A 1 99 ? 6.237 -21.345 1.757 1.00 49.25 99 ALA A CA 1
ATOM 766 C C . ALA A 1 99 ? 5.726 -22.592 1.010 1.00 49.25 99 ALA A C 1
ATOM 768 O O . ALA A 1 99 ? 4.718 -23.160 1.419 1.00 49.25 99 ALA A O 1
ATOM 769 N N . LEU A 1 100 ? 6.396 -23.019 -0.072 1.00 51.75 100 LEU A N 1
ATOM 770 C CA . LEU A 1 100 ? 5.953 -24.160 -0.889 1.00 51.75 100 LEU A CA 1
ATOM 771 C C . LEU A 1 100 ? 6.998 -25.270 -1.089 1.00 51.75 100 LEU A C 1
ATOM 773 O O . LEU A 1 100 ? 6.713 -26.238 -1.785 1.00 51.75 100 LEU A O 1
ATOM 777 N N . SER A 1 101 ? 8.171 -25.189 -0.455 1.00 46.00 101 SER A N 1
ATOM 778 C CA . SER A 1 101 ? 9.188 -26.247 -0.541 1.00 46.00 101 SER A CA 1
ATOM 779 C C . SER A 1 101 ? 9.756 -26.627 0.827 1.00 46.00 101 SER A C 1
ATOM 781 O O . SER A 1 101 ? 10.961 -26.639 1.043 1.00 46.00 101 SER A O 1
ATOM 783 N N . LEU A 1 102 ? 8.871 -27.038 1.738 1.00 52.94 102 LEU A N 1
ATOM 784 C CA . LEU A 1 102 ? 9.162 -28.156 2.643 1.00 52.94 102 LEU A CA 1
ATOM 785 C C . LEU A 1 102 ? 8.977 -29.457 1.843 1.00 52.94 102 LEU A C 1
ATOM 787 O O . LEU A 1 102 ? 7.974 -30.137 2.002 1.00 52.94 102 LEU A O 1
ATOM 791 N N . ALA A 1 103 ? 9.892 -29.716 0.906 1.00 50.53 103 ALA A N 1
ATOM 792 C CA . ALA A 1 103 ? 10.169 -31.015 0.277 1.00 50.53 103 ALA A CA 1
ATOM 793 C C . ALA A 1 103 ? 11.115 -30.798 -0.917 1.00 50.53 103 ALA A C 1
ATOM 795 O O . ALA A 1 103 ? 10.671 -30.706 -2.053 1.00 50.53 103 ALA A O 1
ATOM 796 N N . SER A 1 104 ? 12.415 -30.665 -0.655 1.00 45.75 104 SER A N 1
ATOM 797 C CA . SER A 1 104 ? 13.462 -31.208 -1.533 1.00 45.75 104 SER A CA 1
ATOM 798 C C . SER A 1 104 ? 14.807 -31.107 -0.817 1.00 45.75 104 SER A C 1
ATOM 800 O O . SER A 1 104 ? 15.503 -30.102 -0.871 1.00 45.75 104 SER A O 1
ATOM 802 N N . SER A 1 105 ? 15.080 -32.192 -0.097 1.00 44.16 105 SER A N 1
ATOM 803 C CA . SER A 1 105 ? 16.370 -32.747 0.304 1.00 44.16 105 SER A CA 1
ATOM 804 C C . SER A 1 105 ? 17.424 -31.839 0.936 1.00 44.16 105 SER A C 1
ATOM 806 O O . SER A 1 105 ? 18.211 -31.159 0.283 1.00 44.16 105 SER A O 1
ATOM 808 N N . VAL A 1 106 ? 17.563 -32.055 2.243 1.00 53.34 106 VAL A N 1
ATOM 809 C CA . VAL A 1 106 ? 18.854 -32.345 2.877 1.00 53.34 106 VAL A CA 1
ATOM 810 C C . VAL A 1 106 ? 19.716 -33.210 1.940 1.00 53.34 106 VAL A C 1
ATOM 812 O O . VAL A 1 106 ? 19.513 -34.413 1.852 1.00 53.34 106 VAL A O 1
ATOM 815 N N . LEU A 1 107 ? 20.651 -32.592 1.220 1.00 50.38 107 LEU A N 1
ATOM 816 C CA . LEU A 1 107 ? 21.838 -33.225 0.619 1.00 50.38 107 LEU A CA 1
ATOM 817 C C . LEU A 1 107 ? 23.012 -32.226 0.653 1.00 50.38 107 LEU A C 1
ATOM 819 O O . LEU A 1 107 ? 23.749 -32.057 -0.309 1.00 50.38 107 LEU A O 1
ATOM 823 N N . PHE A 1 108 ? 23.155 -31.506 1.768 1.00 52.06 108 PHE A N 1
ATOM 824 C CA . PHE A 1 108 ? 24.302 -30.618 2.011 1.00 52.06 108 PHE A CA 1
ATOM 825 C C . PHE A 1 108 ? 24.949 -30.829 3.385 1.00 52.06 108 PHE A C 1
ATOM 827 O O . PHE A 1 108 ? 25.703 -29.986 3.861 1.00 52.06 108 PHE A O 1
ATOM 834 N N . GLY A 1 109 ? 24.677 -31.967 4.026 1.00 57.25 109 GLY A N 1
ATOM 835 C CA . GLY A 1 109 ? 25.358 -32.379 5.245 1.00 57.25 109 GLY A CA 1
ATOM 836 C C . GLY A 1 109 ? 25.825 -33.822 5.114 1.00 57.25 109 GLY A C 1
ATOM 837 O O . GLY A 1 109 ? 24.991 -34.697 4.926 1.00 57.25 109 GLY A O 1
ATOM 838 N N . LEU A 1 110 ? 27.132 -34.043 5.279 1.00 52.31 110 LEU A N 1
ATOM 839 C CA . LEU A 1 110 ? 27.753 -35.333 5.625 1.00 52.31 110 LEU A CA 1
ATOM 840 C C . LEU A 1 110 ? 28.005 -36.331 4.478 1.00 52.31 110 LEU A C 1
ATOM 842 O O . LEU A 1 110 ? 27.517 -37.455 4.478 1.00 52.31 110 LEU A O 1
ATOM 846 N N . LEU A 1 111 ? 28.857 -35.919 3.542 1.00 46.50 111 LEU A N 1
ATOM 847 C CA . LEU A 1 111 ? 29.756 -36.800 2.779 1.00 46.50 111 LEU A CA 1
ATOM 848 C C . LEU A 1 111 ? 31.050 -35.996 2.489 1.00 46.50 111 LEU A C 1
ATOM 850 O O . LEU A 1 111 ? 31.457 -35.805 1.355 1.00 46.50 111 LEU A O 1
ATOM 854 N N . LEU A 1 112 ? 31.556 -35.193 3.432 1.00 54.75 112 LEU A N 1
ATOM 855 C CA . LEU A 1 112 ? 32.586 -35.616 4.393 1.00 54.75 112 LEU A CA 1
ATOM 856 C C . LEU A 1 112 ? 32.328 -36.963 5.085 1.00 54.75 112 LEU A C 1
ATOM 858 O O . LEU A 1 112 ? 31.913 -37.018 6.242 1.00 54.75 112 LEU A O 1
ATOM 862 N N . LEU A 1 113 ? 32.632 -38.029 4.349 1.00 45.66 113 LEU A N 1
ATOM 863 C CA . LEU A 1 113 ? 33.447 -39.145 4.817 1.00 45.66 113 LEU A CA 1
ATOM 864 C C . LEU A 1 113 ? 34.239 -39.660 3.614 1.00 45.66 113 LEU A C 1
ATOM 866 O O . LEU A 1 113 ? 33.599 -39.852 2.556 1.00 45.66 113 LEU A O 1
#

Foldseek 3Di:
DALVVLQVLQQVLQVLLCVQVNDDDVPDRRGLVVSCVVPVVVDDPVLSVLSVLSNVLNVLSVPRVSVVVRPVVSVVVSSCVSCVVSPPPPPVCVVVVVVPPPDDDDPPDDPPD

Secondary structure (DSSP, 8-state):
--GGGHHHHHHHHHHHHHHHH--PPTT----HHHHHHHHGGGS-HHHHHHHHHHHHHHHHHTSHHHHTTS-HHHHHHHHHHHHHHHS-TTTHHHHHTTSS-S-S---SS----

Radius of gyration: 17.8 Å; chains: 1; bounding box: 49×53×30 Å

Sequence (113 aa):
MGIERIRPMADEVASLMAARFGGLRRGQQADLESMLRKRGGALPRRLRREARFMAEADRMAGQAKLARQVDFERLARAHKALTGYLRPLGQGSRLQGGALSLASSVLFGLLLL